Protein AF-A0AAN8Z3G6-F1 (afdb_monomer)

InterPro domains:
  IPR019189 Large ribosomal subunit protein mL41 [PF09809] (24-70)
  IPR019189 Large ribosomal subunit protein mL41 [PTHR21338] (1-70)

Structure (mmCIF, N/CA/C/O backbone):
data_AF-A0AAN8Z3G6-F1
#
_entry.id   AF-A0AAN8Z3G6-F1
#
loop_
_atom_site.group_PDB
_atom_site.id
_atom_site.type_symbol
_atom_site.label_atom_id
_atom_site.label_alt_id
_atom_site.label_comp_id
_atom_site.label_asym_id
_atom_site.label_entity_id
_atom_site.label_seq_id
_atom_site.pdbx_PDB_ins_code
_atom_site.Cartn_x
_atom_site.Cartn_y
_atom_site.Cartn_z
_atom_site.occupancy
_atom_site.B_iso_or_equiv
_atom_site.auth_seq_id
_atom_site.auth_comp_id
_atom_site.auth_asym_id
_atom_site.auth_atom_id
_atom_site.pdbx_PDB_model_num
ATOM 1 N N . MET A 1 1 ? 27.748 25.512 -39.863 1.00 72.19 1 MET A N 1
ATOM 2 C CA . MET A 1 1 ? 26.367 25.045 -39.598 1.00 72.19 1 MET A CA 1
ATOM 3 C C . MET A 1 1 ? 26.162 23.520 -39.589 1.00 72.19 1 MET A C 1
ATOM 5 O O . MET A 1 1 ? 25.450 23.076 -38.699 1.00 72.19 1 MET A O 1
ATOM 9 N N . PRO A 1 2 ? 26.767 22.686 -40.464 1.00 78.38 2 PRO A N 1
ATOM 10 C CA . PRO A 1 2 ? 26.495 21.236 -40.459 1.00 78.38 2 PRO A CA 1
ATOM 11 C C . PRO A 1 2 ? 27.143 20.489 -39.278 1.00 78.38 2 PRO A C 1
ATOM 13 O O . PRO A 1 2 ? 26.532 19.600 -38.691 1.00 78.38 2 PRO A O 1
ATOM 16 N N . LEU A 1 3 ? 28.342 20.903 -38.854 1.00 83.69 3 LEU A N 1
ATOM 17 C CA . LEU A 1 3 ? 29.075 20.259 -37.756 1.00 83.69 3 LEU A CA 1
ATOM 18 C C . LEU A 1 3 ? 28.335 20.344 -36.408 1.00 83.69 3 LEU A C 1
ATOM 20 O O . LEU A 1 3 ? 28.309 19.379 -35.651 1.00 83.69 3 LEU A O 1
ATOM 24 N N . GLY A 1 4 ? 27.687 21.479 -36.122 1.00 83.94 4 GLY A N 1
ATOM 25 C CA . GLY A 1 4 ? 26.895 21.662 -34.900 1.00 83.94 4 GLY A CA 1
ATOM 26 C C . GLY A 1 4 ? 25.660 20.758 -34.848 1.00 83.94 4 GLY A C 1
ATOM 27 O O . GLY A 1 4 ? 25.313 20.255 -33.781 1.00 83.94 4 GLY A O 1
ATOM 28 N N . LEU A 1 5 ? 25.053 20.493 -36.009 1.00 84.12 5 LEU A N 1
ATOM 29 C CA . LEU A 1 5 ? 23.924 19.575 -36.175 1.00 84.12 5 LEU A CA 1
ATOM 30 C C . LEU A 1 5 ? 24.354 18.119 -35.947 1.00 84.12 5 LEU A C 1
ATOM 32 O O . LEU A 1 5 ? 23.733 17.408 -35.159 1.00 84.12 5 LEU A O 1
ATOM 36 N N . ILE A 1 6 ? 25.473 17.712 -36.552 1.00 85.12 6 ILE A N 1
ATOM 37 C CA . ILE A 1 6 ? 26.057 16.373 -36.384 1.00 85.12 6 ILE A CA 1
ATOM 38 C C . ILE A 1 6 ? 26.459 16.135 -34.920 1.00 85.12 6 ILE A C 1
ATOM 40 O O . ILE A 1 6 ? 26.116 15.107 -34.339 1.00 85.12 6 ILE A O 1
ATOM 44 N N . LEU A 1 7 ? 27.121 17.105 -34.280 1.00 85.00 7 LEU A N 1
ATOM 45 C CA . LEU A 1 7 ? 27.499 17.030 -32.864 1.00 85.00 7 LEU A CA 1
ATOM 46 C C . LEU A 1 7 ? 26.289 17.080 -31.917 1.00 85.00 7 LEU A C 1
ATOM 48 O O . LEU A 1 7 ? 26.350 16.544 -30.809 1.00 85.00 7 LEU A O 1
ATOM 52 N N . GLY A 1 8 ? 25.199 17.746 -32.304 1.00 82.62 8 GLY A N 1
ATOM 53 C CA . GLY A 1 8 ? 23.931 17.734 -31.574 1.00 82.62 8 GLY A CA 1
ATOM 54 C C . GLY A 1 8 ? 23.303 16.342 -31.573 1.00 82.62 8 GLY A C 1
ATOM 55 O O . GLY A 1 8 ? 23.046 15.790 -30.505 1.00 82.62 8 GLY A O 1
ATOM 56 N N . LEU A 1 9 ? 23.159 15.744 -32.758 1.00 84.06 9 LEU A N 1
ATOM 57 C CA . LEU A 1 9 ? 22.627 14.390 -32.936 1.00 84.06 9 LEU A CA 1
ATOM 58 C C . LEU A 1 9 ? 23.512 13.334 -32.256 1.00 84.06 9 LEU A C 1
ATOM 60 O O . LEU A 1 9 ? 23.019 12.506 -31.501 1.00 84.06 9 LEU A O 1
ATOM 64 N N . ALA A 1 10 ? 24.835 13.405 -32.403 1.00 82.44 10 ALA A N 1
ATOM 65 C CA . ALA A 1 10 ? 25.746 12.478 -31.727 1.00 82.44 10 ALA A CA 1
ATOM 66 C C . ALA A 1 10 ? 25.632 12.529 -30.186 1.00 82.44 10 ALA A C 1
ATOM 68 O O . ALA A 1 10 ? 25.859 11.528 -29.504 1.00 82.44 10 ALA A O 1
ATOM 69 N N . ARG A 1 11 ? 25.264 13.685 -29.610 1.00 79.00 11 ARG A N 1
ATOM 70 C CA . ARG A 1 11 ? 25.053 13.836 -28.161 1.00 79.00 11 ARG A CA 1
ATOM 71 C C . ARG A 1 11 ? 23.712 13.281 -27.686 1.00 79.00 11 ARG A C 1
ATOM 73 O O . ARG A 1 11 ? 23.670 12.772 -26.568 1.00 79.00 11 ARG A O 1
ATOM 80 N N . THR A 1 12 ? 22.648 13.337 -28.491 1.00 76.44 12 THR A N 1
ATOM 81 C CA . THR A 1 12 ? 21.335 12.779 -28.108 1.00 76.44 12 THR A CA 1
ATOM 82 C C . THR A 1 12 ? 21.344 11.252 -28.072 1.00 76.44 12 THR A C 1
ATOM 84 O O . THR A 1 12 ? 20.674 10.665 -27.226 1.00 76.44 12 THR A O 1
ATOM 87 N N . PHE A 1 13 ? 22.170 10.604 -28.899 1.00 76.00 13 PHE A N 1
ATOM 88 C CA . PHE A 1 13 ? 22.380 9.150 -28.866 1.00 76.00 13 PHE A CA 1
ATOM 89 C C . PHE A 1 13 ? 23.290 8.669 -27.724 1.00 76.00 13 PHE A C 1
ATOM 91 O O . PHE A 1 13 ? 23.498 7.465 -27.555 1.00 76.00 13 PHE A O 1
ATOM 98 N N . ARG A 1 14 ? 23.841 9.573 -26.903 1.00 79.06 14 ARG A N 1
ATOM 99 C CA . ARG A 1 14 ? 24.681 9.181 -25.769 1.00 79.06 14 ARG A CA 1
ATOM 100 C C . ARG A 1 14 ? 23.810 8.577 -24.667 1.00 79.06 14 ARG A C 1
ATOM 102 O O . ARG A 1 14 ? 22.959 9.250 -24.088 1.00 79.06 14 ARG A O 1
ATOM 109 N N . ARG A 1 15 ? 24.071 7.314 -24.322 1.00 78.75 15 ARG A N 1
ATOM 110 C CA . ARG A 1 15 ? 23.441 6.645 -23.176 1.00 78.75 15 ARG A CA 1
ATOM 111 C C . ARG A 1 15 ? 23.640 7.494 -21.915 1.00 78.75 15 ARG A C 1
ATOM 113 O O . ARG A 1 15 ? 24.769 7.852 -21.574 1.00 78.75 15 ARG A O 1
ATOM 120 N N . LYS A 1 16 ? 22.544 7.834 -21.230 1.00 79.00 16 LYS A N 1
ATOM 121 C CA . LYS A 1 16 ? 22.610 8.545 -19.945 1.00 79.00 16 LYS A CA 1
ATOM 122 C C . LYS A 1 16 ? 23.399 7.708 -18.935 1.00 79.00 16 LYS A C 1
ATOM 124 O O . LYS A 1 16 ? 23.322 6.478 -18.956 1.00 79.00 16 LYS A O 1
ATOM 129 N N . ARG A 1 17 ? 24.156 8.366 -18.051 1.00 81.69 17 ARG A N 1
ATOM 130 C CA . ARG A 1 17 ? 24.835 7.663 -16.953 1.00 81.69 17 ARG A CA 1
ATOM 131 C C . ARG A 1 17 ? 23.779 7.024 -16.057 1.00 81.69 17 ARG A C 1
ATOM 133 O O . ARG A 1 17 ? 22.748 7.634 -15.795 1.00 81.69 17 ARG A O 1
ATOM 140 N N . THR A 1 18 ? 24.057 5.836 -15.535 1.00 78.31 18 THR A N 1
ATOM 141 C CA . THR A 1 18 ? 23.137 5.137 -14.626 1.00 78.31 18 THR A CA 1
ATOM 142 C C . THR A 1 18 ? 22.773 5.986 -13.405 1.00 78.31 18 THR A C 1
ATOM 144 O O . THR A 1 18 ? 21.631 5.961 -12.966 1.00 78.31 18 THR A O 1
ATOM 147 N N . SER A 1 19 ? 23.707 6.805 -12.908 1.00 80.19 19 SER A N 1
ATOM 148 C CA . SER A 1 19 ? 23.491 7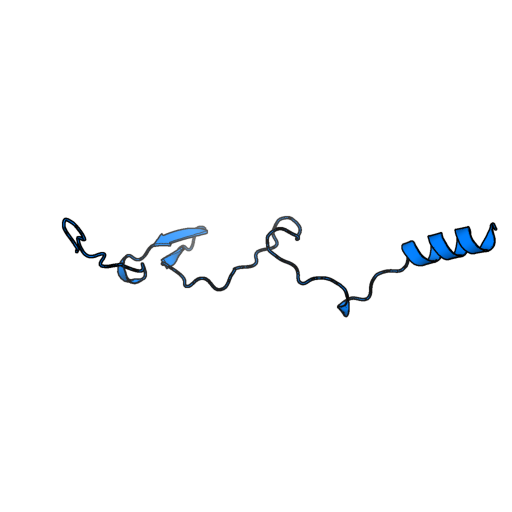.715 -11.775 1.00 80.19 19 SER A CA 1
ATOM 149 C C . SER A 1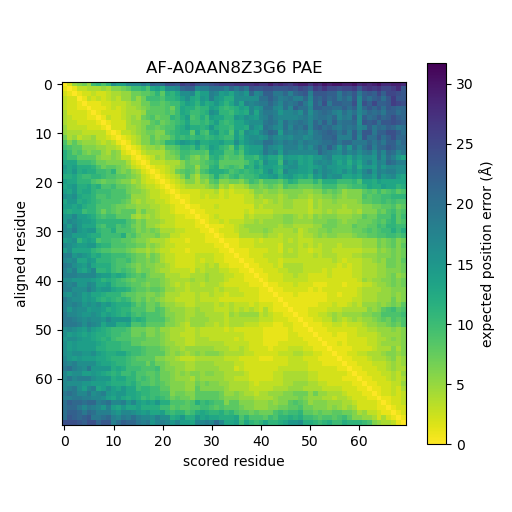 19 ? 22.553 8.890 -12.065 1.00 80.19 19 SER A C 1
ATOM 151 O O . SER A 1 19 ? 22.048 9.497 -11.129 1.00 80.19 19 SER A O 1
ATOM 153 N N . SER A 1 20 ? 22.316 9.227 -13.337 1.00 81.06 20 SER A N 1
ATOM 154 C CA . SER A 1 20 ? 21.368 10.274 -13.738 1.00 81.06 20 SER A CA 1
ATOM 155 C C . SER A 1 20 ? 19.990 9.714 -14.096 1.00 81.06 20 SER A C 1
ATOM 157 O O . SER A 1 20 ? 19.159 10.445 -14.633 1.00 81.06 20 SER A O 1
ATOM 159 N N . LEU A 1 21 ? 19.778 8.405 -13.934 1.00 86.00 21 LEU A N 1
ATOM 160 C CA . LEU A 1 21 ? 18.474 7.792 -14.143 1.00 86.00 21 LEU A CA 1
ATOM 161 C C . LEU A 1 21 ? 17.665 7.908 -12.856 1.00 86.00 21 LEU A C 1
ATOM 163 O O . LEU A 1 21 ? 18.158 7.619 -11.767 1.00 86.00 21 LEU A O 1
ATOM 167 N N . ASP A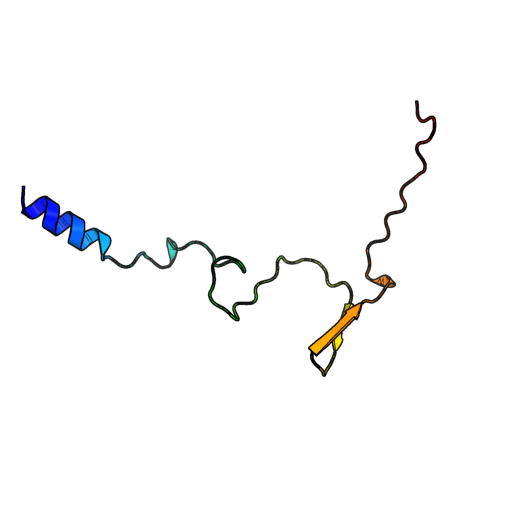 1 22 ? 16.403 8.293 -13.002 1.00 87.00 22 ASP A N 1
ATOM 168 C CA . ASP A 1 22 ? 15.464 8.286 -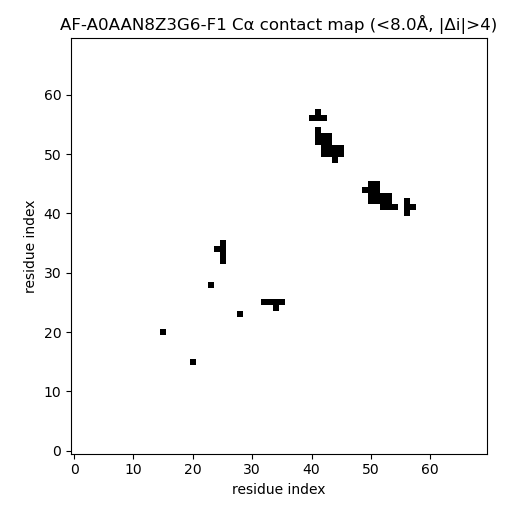11.893 1.00 87.00 22 ASP A CA 1
ATOM 169 C C . ASP A 1 22 ? 15.280 6.874 -11.336 1.00 87.00 22 ASP A C 1
ATOM 171 O O . ASP A 1 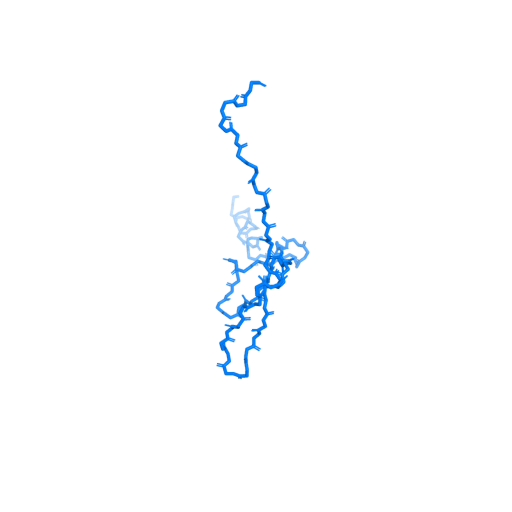22 ? 15.249 5.877 -12.066 1.00 87.00 22 ASP A O 1
ATOM 175 N N . ILE A 1 23 ? 15.042 6.800 -10.029 1.00 89.56 23 ILE A N 1
ATOM 176 C CA . ILE A 1 23 ? 14.700 5.548 -9.364 1.00 89.56 23 ILE A CA 1
ATOM 177 C 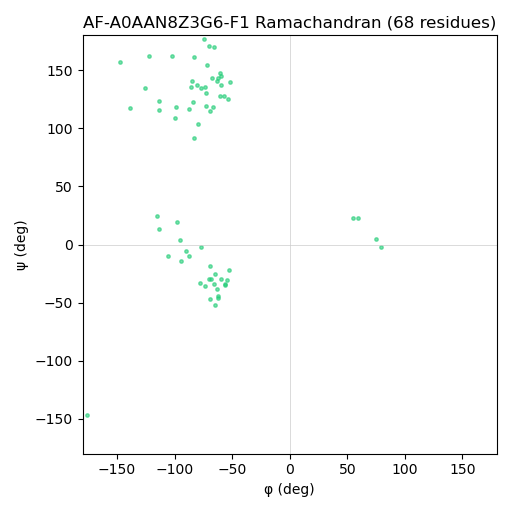C . ILE A 1 23 ? 13.406 4.988 -9.970 1.00 89.56 23 ILE A C 1
ATOM 179 O O . ILE A 1 23 ? 12.362 5.651 -10.008 1.00 89.56 23 ILE A O 1
ATOM 183 N N . LEU A 1 24 ? 13.454 3.721 -10.390 1.00 91.12 24 LEU A N 1
ATOM 184 C CA . LEU A 1 24 ? 12.279 3.020 -10.893 1.00 91.12 24 LEU A CA 1
ATOM 185 C C . LEU A 1 24 ? 11.184 2.951 -9.823 1.00 91.12 24 LEU A C 1
ATOM 187 O O . LEU A 1 24 ? 11.422 2.673 -8.639 1.00 91.12 24 LEU A O 1
ATOM 191 N N . SER A 1 25 ? 9.956 3.190 -10.265 1.00 92.44 25 SER A N 1
ATOM 192 C CA . SER A 1 25 ? 8.747 3.032 -9.467 1.00 92.44 25 SER A CA 1
ATOM 193 C C . SER A 1 25 ? 7.813 2.046 -10.156 1.00 92.44 25 SER A C 1
ATOM 195 O O . SER A 1 25 ? 7.937 1.811 -11.358 1.00 92.44 25 SER A O 1
ATOM 197 N N . SER A 1 26 ? 6.848 1.512 -9.409 1.00 92.69 26 SER A N 1
ATOM 198 C CA . SER A 1 26 ? 5.838 0.581 -9.926 1.00 92.69 26 SER A CA 1
ATOM 199 C C . SER A 1 26 ? 5.079 1.089 -11.160 1.00 92.69 26 SER A C 1
ATOM 201 O O . SER A 1 26 ? 4.550 0.279 -11.906 1.00 92.69 26 SER A O 1
ATOM 203 N N . LYS A 1 27 ? 5.040 2.408 -11.402 1.00 92.50 27 LYS A N 1
ATOM 204 C CA . LYS A 1 27 ? 4.355 3.021 -12.554 1.00 92.50 27 LYS A CA 1
ATOM 205 C C . LYS A 1 27 ? 5.258 3.287 -13.766 1.00 92.50 27 LYS A C 1
ATOM 207 O O . LYS A 1 27 ? 4.748 3.609 -14.829 1.00 92.50 27 LYS A O 1
ATOM 212 N N . ARG A 1 28 ? 6.585 3.235 -13.601 1.00 90.88 28 ARG A N 1
ATOM 213 C CA . ARG A 1 28 ? 7.569 3.605 -14.645 1.00 90.88 28 ARG A CA 1
ATOM 214 C C . ARG A 1 28 ? 8.263 2.399 -15.283 1.00 90.88 28 ARG A C 1
ATOM 216 O O . ARG A 1 28 ? 9.027 2.564 -16.224 1.00 90.88 28 ARG A O 1
ATOM 223 N N . ALA A 1 29 ? 8.068 1.217 -14.717 1.00 92.38 29 ALA A N 1
ATOM 224 C CA . ALA A 1 29 ? 8.785 0.004 -15.074 1.00 92.38 29 ALA A CA 1
ATOM 225 C C . ALA A 1 29 ? 7.919 -0.922 -15.954 1.00 92.38 29 ALA A C 1
ATOM 227 O O . ALA A 1 29 ? 6.699 -0.751 -15.994 1.00 92.38 29 ALA A O 1
ATOM 228 N N . PRO A 1 30 ? 8.522 -1.893 -16.666 1.00 94.25 30 PRO A N 1
ATOM 229 C CA . PRO A 1 30 ? 7.784 -2.840 -17.501 1.00 94.25 30 PRO A CA 1
ATOM 230 C C . PRO A 1 30 ? 6.874 -3.772 -16.685 1.00 94.25 30 PRO A C 1
ATOM 232 O O . PRO A 1 30 ? 6.956 -3.857 -15.456 1.00 94.25 30 PRO A O 1
ATOM 235 N N . ARG A 1 31 ? 6.012 -4.513 -17.396 1.00 92.88 31 ARG A N 1
ATOM 236 C CA . ARG A 1 31 ? 5.138 -5.541 -16.812 1.00 92.88 31 ARG A CA 1
ATOM 237 C C . ARG A 1 31 ? 5.967 -6.518 -15.963 1.00 92.88 31 ARG A C 1
ATOM 239 O O . ARG A 1 31 ? 7.067 -6.891 -16.355 1.00 92.88 31 ARG A O 1
ATOM 246 N N . ASN A 1 32 ? 5.424 -6.924 -14.814 1.00 92.88 32 ASN A N 1
ATOM 247 C CA . ASN A 1 32 ? 6.060 -7.772 -13.789 1.00 92.88 32 ASN A CA 1
ATOM 248 C C . ASN A 1 32 ? 7.120 -7.093 -12.898 1.00 92.88 32 ASN A C 1
ATOM 250 O O . ASN A 1 32 ? 7.689 -7.753 -12.031 1.00 92.88 32 ASN A O 1
ATOM 254 N N . TYR A 1 33 ? 7.350 -5.781 -13.017 1.00 96.00 33 TYR A N 1
ATOM 255 C CA . TYR A 1 33 ? 8.117 -5.049 -12.007 1.00 96.00 33 TYR A CA 1
ATOM 256 C C . TYR A 1 33 ? 7.243 -4.709 -10.792 1.00 96.00 33 TYR A C 1
ATOM 258 O O . TYR A 1 33 ? 6.427 -3.785 -10.824 1.00 96.00 33 TYR A O 1
ATOM 266 N N . TYR A 1 34 ? 7.430 -5.445 -9.697 1.00 93.06 34 TYR A N 1
ATOM 267 C CA . TYR A 1 34 ? 6.717 -5.212 -8.444 1.00 93.06 34 TYR A CA 1
ATOM 268 C C . TYR A 1 34 ? 7.579 -4.415 -7.461 1.00 93.06 34 TYR A C 1
ATOM 270 O O . TYR A 1 34 ? 8.637 -4.868 -7.028 1.00 93.06 34 TYR A O 1
ATOM 278 N N . LYS A 1 35 ? 7.117 -3.218 -7.084 1.00 95.44 35 LYS A N 1
ATOM 279 C CA . LYS A 1 35 ? 7.762 -2.388 -6.059 1.00 95.44 35 LYS A CA 1
ATOM 280 C C . LYS A 1 35 ? 6.723 -1.750 -5.147 1.00 95.44 35 LYS A C 1
ATOM 282 O O . LYS A 1 35 ? 5.916 -0.934 -5.593 1.00 95.44 35 LYS A O 1
ATOM 287 N N . GLY A 1 36 ? 6.782 -2.109 -3.866 1.00 94.19 36 GLY A N 1
ATOM 288 C CA . GLY A 1 36 ? 5.912 -1.573 -2.823 1.00 94.19 36 GLY A CA 1
ATOM 289 C C . GLY A 1 36 ? 6.262 -0.143 -2.398 1.00 94.19 36 GLY A C 1
ATOM 290 O O . GLY A 1 36 ? 7.235 0.460 -2.858 1.00 94.19 36 GLY A O 1
ATOM 291 N N . LYS A 1 37 ? 5.441 0.399 -1.495 1.00 94.94 37 LYS A N 1
ATOM 292 C CA . LYS A 1 37 ? 5.586 1.743 -0.903 1.00 94.94 37 LYS A CA 1
ATOM 293 C C . LYS A 1 37 ? 5.850 1.706 0.604 1.00 94.94 37 LYS A C 1
ATOM 295 O O . LYS A 1 37 ? 5.517 2.655 1.298 1.00 94.94 37 LYS A O 1
ATOM 300 N N . ASN A 1 38 ? 6.406 0.603 1.110 1.00 94.12 38 ASN A N 1
ATOM 301 C CA . ASN A 1 38 ? 6.614 0.377 2.547 1.00 94.12 38 ASN A CA 1
ATOM 302 C C . ASN A 1 38 ? 5.342 0.500 3.411 1.00 94.12 38 ASN A C 1
ATOM 304 O O . ASN A 1 38 ? 5.432 0.717 4.618 1.00 94.12 38 ASN A O 1
ATOM 308 N N . CYS A 1 39 ? 4.155 0.325 2.820 1.00 93.31 39 CYS A N 1
ATOM 309 C CA . CYS A 1 39 ? 2.928 0.213 3.599 1.00 93.31 39 CYS A CA 1
ATOM 310 C C . CYS A 1 39 ? 3.006 -1.034 4.493 1.00 93.31 39 CYS A C 1
ATOM 312 O O . CYS A 1 39 ? 3.533 -2.071 4.077 1.00 93.31 39 CYS A O 1
ATOM 314 N N . LYS A 1 40 ? 2.513 -0.918 5.728 1.00 94.25 40 LYS A N 1
ATOM 315 C CA . LYS A 1 40 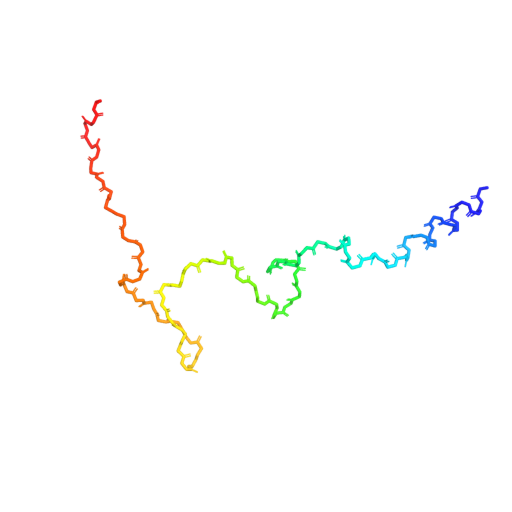? 2.484 -2.037 6.670 1.00 94.25 40 LYS A CA 1
ATOM 316 C C . LYS A 1 40 ? 1.506 -3.112 6.170 1.00 94.25 40 LYS A C 1
ATOM 318 O O . LYS A 1 40 ? 0.477 -2.771 5.590 1.00 94.25 40 LYS A O 1
ATOM 323 N N . PRO A 1 41 ? 1.818 -4.404 6.355 1.00 95.06 41 PRO A N 1
ATOM 324 C CA . PRO A 1 41 ? 0.967 -5.481 5.865 1.00 95.06 41 PRO A CA 1
ATOM 325 C C . PRO A 1 41 ? -0.299 -5.624 6.720 1.00 95.06 41 PRO A C 1
ATOM 327 O O . PRO A 1 41 ? -0.218 -5.670 7.944 1.00 95.06 41 PRO A O 1
ATOM 330 N N . THR A 1 42 ? -1.451 -5.786 6.073 1.00 97.25 42 THR A N 1
ATOM 331 C CA . THR A 1 42 ? -2.757 -6.013 6.723 1.00 97.25 42 THR A CA 1
ATOM 332 C C . THR A 1 42 ? -3.078 -7.496 6.942 1.00 97.25 42 THR A C 1
ATOM 334 O O . THR A 1 42 ? -4.081 -7.848 7.555 1.00 97.25 42 THR A O 1
ATOM 337 N N . GLY A 1 43 ? -2.236 -8.393 6.432 1.00 97.00 43 GLY A N 1
ATOM 338 C CA . GLY A 1 43 ? -2.512 -9.822 6.363 1.00 97.00 43 GLY A CA 1
ATOM 339 C C . GLY A 1 43 ? -1.328 -10.616 5.814 1.00 97.00 43 GLY A C 1
ATOM 340 O O . GLY A 1 43 ? -0.173 -10.254 6.059 1.00 97.00 43 GLY A O 1
ATOM 341 N N . PHE A 1 44 ? -1.603 -11.696 5.082 1.00 97.00 44 PHE A N 1
ATOM 342 C CA . PHE A 1 44 ? -0.581 -12.553 4.470 1.00 97.00 44 PHE A CA 1
ATOM 343 C C . PHE A 1 44 ? -1.034 -13.163 3.132 1.00 97.00 44 PHE A C 1
ATOM 345 O O . PHE A 1 44 ? -2.225 -13.309 2.856 1.00 97.00 44 PHE A O 1
ATOM 352 N N . HIS A 1 45 ? -0.064 -13.538 2.292 1.00 97.75 45 HIS A N 1
ATOM 353 C CA . HIS A 1 45 ? -0.314 -14.269 1.048 1.00 97.75 45 HIS A CA 1
ATOM 354 C C . HIS A 1 45 ? -0.506 -15.765 1.316 1.00 97.75 45 HIS A C 1
ATOM 356 O O . HIS A 1 45 ? 0.242 -16.381 2.070 1.00 97.75 45 HIS A O 1
ATOM 362 N N . THR A 1 46 ? -1.490 -16.363 0.655 1.00 97.81 46 THR A N 1
ATOM 363 C CA . THR A 1 46 ? -1.765 -17.802 0.718 1.00 97.81 46 THR A CA 1
ATOM 364 C C . THR A 1 46 ? -0.874 -18.583 -0.247 1.00 97.81 46 THR A C 1
ATOM 366 O O . THR A 1 46 ? -0.387 -18.048 -1.244 1.00 97.81 46 THR A O 1
ATOM 369 N N . ARG A 1 47 ? -0.748 -19.898 -0.024 1.00 97.38 47 ARG A N 1
ATOM 370 C CA . ARG A 1 47 ? -0.011 -20.811 -0.917 1.00 97.38 47 ARG A CA 1
ATOM 371 C C . ARG A 1 47 ? -0.482 -20.758 -2.378 1.00 97.38 47 ARG A C 1
ATOM 373 O O . ARG A 1 47 ? 0.312 -20.998 -3.277 1.00 97.38 47 ARG A O 1
ATOM 380 N N . LYS A 1 48 ? -1.766 -20.465 -2.617 1.00 97.50 48 LYS A N 1
ATOM 381 C CA . LYS A 1 48 ? -2.376 -20.411 -3.958 1.00 97.50 48 LYS A CA 1
ATOM 382 C C . LYS A 1 48 ? -2.471 -18.985 -4.526 1.00 97.50 48 LYS A C 1
ATOM 384 O O . LYS A 1 48 ? -3.278 -18.738 -5.411 1.00 97.50 48 LYS A O 1
ATOM 389 N N . GLY A 1 49 ? -1.691 -18.035 -4.006 1.00 95.81 49 GLY A N 1
ATOM 390 C CA . GLY A 1 49 ? -1.621 -16.668 -4.539 1.00 95.81 49 GLY A CA 1
ATOM 391 C C . GLY A 1 49 ? -2.769 -15.733 -4.136 1.00 95.81 49 GLY A C 1
ATOM 392 O O . GLY A 1 49 ? -2.720 -14.550 -4.459 1.00 95.81 49 GLY A O 1
ATOM 393 N N . GLY A 1 50 ? -3.768 -16.210 -3.388 1.00 97.94 50 GLY A N 1
ATOM 394 C CA . GLY A 1 50 ? -4.751 -15.343 -2.725 1.00 97.94 50 GLY A CA 1
ATOM 395 C C . GLY A 1 50 ? -4.141 -14.554 -1.560 1.00 97.94 50 GLY A C 1
ATOM 396 O O . GLY A 1 50 ? -3.019 -14.841 -1.134 1.00 97.94 50 GLY A O 1
ATOM 397 N N . TYR A 1 51 ? -4.890 -13.603 -1.005 1.00 97.75 51 TYR A N 1
ATOM 398 C CA . TYR A 1 51 ? -4.491 -12.812 0.163 1.00 97.75 51 TYR A CA 1
ATOM 399 C C . TYR A 1 51 ? -5.557 -12.905 1.255 1.00 97.75 51 TYR A C 1
ATOM 401 O O . TYR A 1 51 ? -6.742 -12.777 0.958 1.00 97.75 51 TYR A O 1
ATOM 409 N N . VAL A 1 52 ? -5.139 -13.125 2.503 1.00 98.00 52 VAL A N 1
ATOM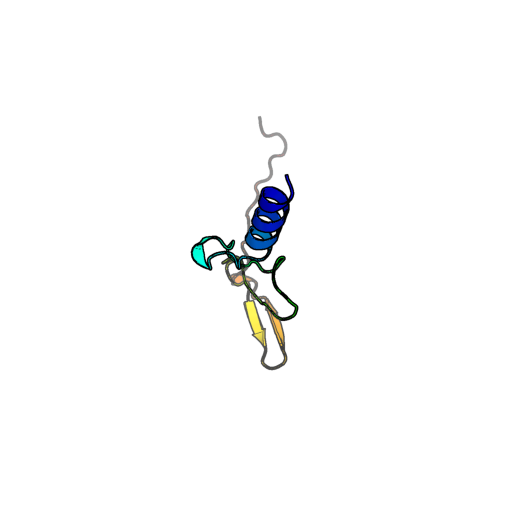 410 C CA . VAL A 1 52 ? -6.032 -13.177 3.670 1.00 98.00 52 VAL A CA 1
ATOM 411 C C . VAL A 1 52 ? -5.715 -11.999 4.578 1.00 98.00 52 VAL A C 1
ATOM 413 O O . VAL A 1 52 ? -4.574 -11.834 5.012 1.00 98.00 52 VAL A O 1
ATOM 416 N N . VAL A 1 53 ? -6.732 -11.183 4.852 1.00 97.50 53 VAL A N 1
ATOM 417 C CA . VAL A 1 53 ? -6.661 -10.022 5.750 1.00 97.50 53 VAL A CA 1
ATOM 418 C C . VAL A 1 53 ? -6.878 -10.473 7.194 1.00 97.50 53 VAL A C 1
ATOM 420 O O . VAL A 1 53 ? -7.713 -11.336 7.453 1.00 97.50 53 VAL A O 1
ATOM 423 N N . VAL A 1 54 ? -6.131 -9.888 8.133 1.00 97.75 54 VAL A N 1
ATOM 424 C CA . VAL A 1 54 ? -6.253 -10.159 9.571 1.00 97.75 54 VAL A CA 1
ATOM 425 C C . VAL A 1 54 ? -6.774 -8.899 10.254 1.00 97.75 54 VAL A C 1
ATOM 427 O O . VAL A 1 54 ? -6.079 -7.886 10.265 1.00 97.75 54 VAL A O 1
ATOM 430 N N . ASN A 1 55 ? -7.976 -8.961 10.837 1.00 96.38 55 ASN A N 1
ATOM 431 C CA . ASN A 1 55 ? -8.640 -7.792 11.434 1.00 96.38 55 ASN A CA 1
ATOM 432 C C . ASN A 1 55 ? -7.796 -7.099 12.514 1.00 96.38 55 ASN A C 1
ATOM 434 O O . ASN A 1 55 ? -7.790 -5.878 12.591 1.00 96.38 55 ASN A O 1
ATOM 438 N N . GLU A 1 56 ? -7.017 -7.850 13.291 1.00 95.75 56 GLU A N 1
ATOM 439 C CA . GLU A 1 56 ? -6.122 -7.307 14.327 1.00 95.75 56 GLU A CA 1
ATOM 440 C C . GLU A 1 56 ? -4.989 -6.434 13.764 1.00 95.75 56 GLU A C 1
ATOM 442 O O . GLU A 1 56 ? -4.457 -5.575 14.460 1.00 95.75 56 GLU A O 1
ATOM 447 N N . LYS A 1 57 ? -4.598 -6.649 12.501 1.00 96.31 57 LYS A N 1
ATOM 448 C CA . LYS A 1 57 ? -3.565 -5.851 11.824 1.00 96.31 57 LYS A CA 1
ATOM 449 C C . LYS A 1 57 ? -4.136 -4.609 11.149 1.00 96.31 57 LYS A C 1
ATOM 451 O O . LYS A 1 57 ? -3.365 -3.789 10.646 1.00 96.31 57 LYS A O 1
ATOM 456 N N . LEU A 1 58 ? -5.461 -4.496 11.070 1.00 96.00 58 LEU A N 1
ATOM 457 C CA . LEU A 1 58 ? -6.104 -3.337 10.477 1.00 96.00 58 LEU A CA 1
ATOM 458 C C . LEU A 1 58 ? -6.066 -2.168 11.467 1.00 96.00 58 LEU A C 1
ATOM 460 O O . LEU A 1 58 ? -6.354 -2.351 12.650 1.00 96.00 58 LEU A O 1
ATOM 464 N N . PRO A 1 59 ? -5.709 -0.958 11.008 1.00 95.62 59 PRO A N 1
ATOM 465 C CA . PRO A 1 59 ? -5.795 0.221 11.850 1.00 95.62 59 PRO A CA 1
ATOM 466 C C . PRO A 1 59 ? -7.268 0.523 12.150 1.00 95.62 59 PRO A C 1
ATOM 468 O O . PRO A 1 59 ? -8.045 0.804 11.239 1.00 95.62 59 PRO A O 1
ATOM 471 N N . ASN A 1 60 ? -7.633 0.486 13.430 1.00 95.62 60 ASN A N 1
ATOM 472 C CA . ASN A 1 60 ? -8.959 0.866 13.904 1.00 95.62 60 ASN A CA 1
ATOM 473 C C . ASN A 1 60 ? -8.898 2.284 14.466 1.00 95.62 60 ASN A C 1
ATOM 475 O O . ASN A 1 60 ? -8.304 2.524 15.517 1.00 95.62 60 ASN A O 1
ATOM 479 N N . TYR A 1 61 ? -9.501 3.226 13.749 1.00 95.88 61 TYR A N 1
ATOM 480 C CA . TYR A 1 61 ? -9.610 4.606 14.200 1.00 95.88 61 TYR A CA 1
ATOM 481 C C . TYR A 1 61 ? -10.871 4.757 15.048 1.00 95.88 61 TYR A C 1
ATOM 483 O O . TYR A 1 61 ? -11.981 4.587 14.548 1.00 95.88 61 TYR A O 1
ATOM 491 N N . VAL A 1 62 ? -10.701 5.084 16.328 1.00 96.06 62 VAL A N 1
ATOM 492 C CA . VAL A 1 62 ? -11.814 5.464 17.204 1.00 96.06 62 VAL A CA 1
ATOM 493 C C . VAL A 1 62 ? -12.092 6.939 16.956 1.00 96.06 62 VAL A C 1
ATOM 495 O O . VAL A 1 62 ? -11.439 7.813 17.523 1.00 96.06 62 VAL A O 1
ATOM 498 N N . VAL A 1 63 ? -12.999 7.205 16.021 1.00 96.31 63 VAL A N 1
ATOM 499 C CA . VAL A 1 63 ? -13.416 8.567 15.685 1.00 96.31 63 VAL A CA 1
ATOM 500 C C . VAL A 1 63 ? -14.502 8.990 16.679 1.00 96.31 63 VAL A C 1
ATOM 502 O O . VAL A 1 63 ? -15.498 8.274 16.798 1.00 96.31 63 VAL A O 1
ATOM 505 N N . PRO A 1 64 ? -14.321 10.098 17.419 1.00 95.44 64 PRO A N 1
ATOM 506 C CA . PRO A 1 64 ? -15.334 10.583 18.347 1.00 95.44 64 PRO A CA 1
ATOM 507 C C . PRO A 1 64 ? -16.523 11.186 17.595 1.00 95.44 64 PRO A C 1
ATOM 509 O O . PRO A 1 64 ? -16.376 11.689 16.479 1.00 95.44 64 PRO A O 1
ATOM 512 N N . ASP A 1 65 ? -17.690 11.175 18.234 1.00 95.69 65 ASP A N 1
ATOM 513 C CA . ASP A 1 65 ? -18.819 11.985 17.789 1.00 95.69 65 ASP A CA 1
ATOM 514 C C . ASP A 1 65 ? -18.538 13.460 18.107 1.00 95.69 65 ASP A C 1
ATOM 516 O O . ASP A 1 65 ? -18.120 13.800 19.215 1.00 95.69 65 ASP A O 1
ATOM 520 N N . LEU A 1 66 ? -18.722 14.317 17.106 1.00 95.88 66 LEU A N 1
ATOM 521 C CA . LEU A 1 66 ? -18.489 15.761 17.182 1.00 95.88 66 LEU A CA 1
ATOM 522 C C . LEU A 1 66 ? -19.793 16.557 17.056 1.00 95.88 66 LEU A C 1
ATOM 524 O O . LEU A 1 66 ? -19.758 17.765 16.816 1.00 95.88 66 LEU A O 1
ATOM 528 N N . THR A 1 67 ? -20.943 15.897 17.177 1.00 96.44 67 THR A N 1
ATOM 529 C CA . THR A 1 67 ? -22.242 16.572 17.173 1.00 96.44 67 THR A CA 1
ATOM 530 C C . THR A 1 67 ? -22.282 17.626 18.293 1.00 96.44 67 THR A C 1
ATOM 532 O O . THR A 1 67 ? -21.935 17.339 19.437 1.00 96.44 67 THR A O 1
ATOM 535 N N . ASP A 1 68 ? -22.647 18.865 17.940 1.00 93.56 68 ASP A N 1
ATOM 536 C CA . ASP A 1 68 ? -22.701 20.053 18.817 1.00 93.56 68 ASP A CA 1
ATOM 537 C C . ASP A 1 68 ? -21.381 20.478 19.499 1.00 93.56 68 ASP A C 1
ATOM 539 O O . ASP A 1 68 ? -21.385 21.198 20.502 1.00 93.56 68 ASP A O 1
ATOM 543 N N . PHE A 1 69 ? -20.233 20.096 18.936 1.00 86.25 69 PHE A N 1
ATOM 544 C CA . PHE A 1 69 ? -18.920 20.527 19.422 1.00 86.25 69 PHE A CA 1
ATOM 545 C C . PHE A 1 69 ? -18.695 22.037 19.160 1.00 86.25 69 PHE A C 1
ATOM 54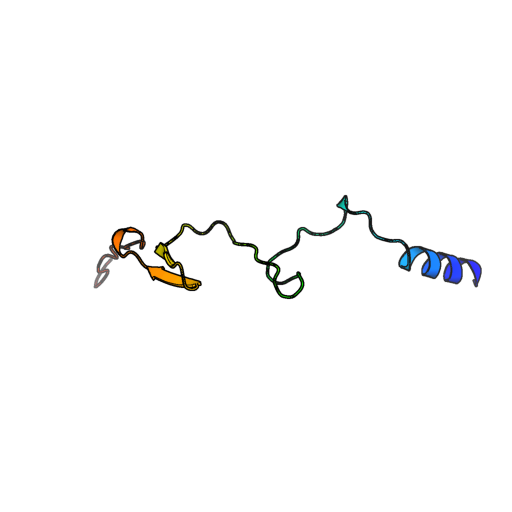7 O O . PHE A 1 69 ? -18.648 22.461 18.003 1.00 86.25 69 PHE A O 1
ATOM 554 N N . LYS A 1 70 ? -18.588 22.851 20.225 1.00 78.69 70 LYS A N 1
ATOM 555 C CA . LYS A 1 70 ? -18.313 24.306 20.183 1.00 78.69 70 LYS A CA 1
ATOM 556 C C . LYS A 1 70 ? -16.833 24.633 20.338 1.00 78.69 70 LYS A C 1
ATOM 558 O O . LYS A 1 70 ? -16.186 23.999 21.199 1.00 78.69 70 LYS A O 1
#

Secondary structure (DSSP, 8-state):
-HHHHHHHHHHHTSPPPGGGSPPP-TTTSPTT------PPPSEEE-TTS-EEE-GGGS----PPP-TT--

Foldseek 3Di:
DVVVVVVVVVVVPDDDDPVPDDDDDPVRDDPPDDDDDPDDDQFDADPVRDTDGDPVSDDDDPDDDCVPPD

Sequence (70 aa):
MPLGLILGLARTFRRKRTSSLDILSSKRAPRNYYKGKNCKPTGFHTRKGGYVVVNEKLPNYVVPDLTDFK

Solvent-accessible surface area (backbone atoms only — not comparable to full-atom values): 4962 Å² total; per-residue (Å²): 120,68,67,63,53,53,56,49,54,60,54,69,72,50,79,77,58,76,88,77,52,78,83,83,44,54,87,78,48,64,92,91,53,83,58,86,82,84,72,80,72,45,53,51,76,44,98,85,75,49,74,50,78,37,76,89,55,46,89,80,80,87,76,79,88,64,84,90,71,128

Nearest PDB structures (foldseek):
  6xyw-assembly1_AG  TM=8.209E-01  e=1.394E-05  Arabidopsis thaliana
  7nqh-assembly1_Be  TM=7.786E-01  e=8.033E-04  Sus scrofa
  8any-assembly1_9  TM=7.967E-01  e=2.878E-03  Homo sapiens
  7of0-assembly1_9  TM=7.946E-01  e=3.886E-03  Homo sapiens
  6ywy-assembly1_3  TM=8.158E-01  e=4.189E-03  Neurospora crassa

Organism: NCBI:txid194707

pLDDT: mean 90.4, std 7.18, range [72.19, 98.0]

Radius of gyration: 25.55 Å; Cα contacts (8 Å, |Δi|>4): 27; chains: 1; bounding box: 52×46×61 Å

Mean predicted aligned error: 8.42 Å